Protein AF-A0A524HMB0-F1 (afdb_monomer_lite)

Radius of gyration: 18.95 Å; chains: 1; bounding box: 52×34×53 Å

Secondary structure (DSSP, 8-state):
-PPPP-----------PPSPHHHHHHHHHHHHHS---HHHHHHHHHHHHHHHHHHHHHHTT---GGG--HHHHHHHHHHHTT-

pLDDT: mean 83.88, std 20.28, range [34.59, 98.06]

Structure (mmCIF, N/CA/C/O backbone):
data_AF-A0A524HMB0-F1
#
_entry.id   AF-A0A524HMB0-F1
#
loop_
_atom_site.group_PDB
_atom_site.id
_atom_site.type_symbol
_atom_site.label_atom_id
_atom_site.label_alt_id
_atom_site.label_comp_id
_atom_site.label_asym_id
_atom_site.label_entity_id
_atom_site.label_seq_id
_atom_site.pdbx_PDB_ins_code
_atom_site.Cartn_x
_atom_site.Cartn_y
_atom_site.Cartn_z
_atom_site.occupancy
_atom_site.B_iso_or_equiv
_atom_site.auth_seq_id
_atom_site.auth_comp_id
_atom_site.auth_asym_id
_atom_site.auth_atom_id
_atom_site.pdbx_PDB_model_num
ATOM 1 N N . MET A 1 1 ? -41.426 -18.874 -38.344 1.00 40.50 1 MET A N 1
ATOM 2 C CA . MET A 1 1 ? -40.032 -18.375 -38.348 1.00 40.50 1 MET A CA 1
ATOM 3 C C . MET A 1 1 ? -39.996 -17.013 -37.648 1.00 40.50 1 MET A C 1
ATOM 5 O O . MET A 1 1 ? -39.993 -15.983 -38.311 1.00 40.50 1 MET A O 1
ATOM 9 N N . ALA A 1 2 ? -40.089 -17.000 -36.313 1.00 43.28 2 ALA A N 1
ATOM 10 C CA . ALA A 1 2 ? -40.132 -15.775 -35.512 1.00 43.28 2 ALA A CA 1
ATOM 11 C C . ALA A 1 2 ? -38.706 -15.255 -35.292 1.00 43.28 2 ALA A C 1
ATOM 13 O O . ALA A 1 2 ? -37.842 -15.984 -34.811 1.00 43.28 2 ALA A O 1
ATOM 14 N N . ARG A 1 3 ? -38.456 -14.015 -35.713 1.00 43.22 3 ARG A N 1
ATOM 15 C CA . ARG A 1 3 ? -37.151 -13.358 -35.629 1.00 43.22 3 ARG A CA 1
ATOM 16 C C . ARG A 1 3 ? -36.964 -12.793 -34.223 1.00 43.22 3 ARG A C 1
ATOM 18 O O . ARG A 1 3 ? -37.845 -12.110 -33.710 1.00 43.22 3 ARG A O 1
ATOM 25 N N . HIS A 1 4 ? -35.823 -13.123 -33.627 1.00 34.59 4 HIS A N 1
ATOM 26 C CA . HIS A 1 4 ? -35.398 -12.710 -32.297 1.00 34.59 4 HIS A CA 1
ATOM 27 C C . HIS A 1 4 ? -35.483 -11.194 -32.090 1.00 34.59 4 HIS A C 1
ATOM 29 O O . HIS A 1 4 ? -34.899 -10.414 -32.841 1.00 34.59 4 HIS A O 1
ATOM 35 N N . ALA A 1 5 ? -36.161 -10.805 -31.012 1.00 43.31 5 ALA A N 1
ATOM 36 C CA . ALA A 1 5 ? -36.019 -9.498 -30.402 1.00 43.31 5 ALA A CA 1
ATOM 37 C C . ALA A 1 5 ? -34.598 -9.369 -29.830 1.00 43.31 5 ALA A C 1
ATOM 39 O O . ALA A 1 5 ? -34.202 -10.124 -28.942 1.00 43.31 5 ALA A O 1
ATOM 40 N N . VAL A 1 6 ? -33.827 -8.413 -30.348 1.00 41.78 6 VAL A N 1
ATOM 41 C CA . VAL A 1 6 ? -32.561 -7.985 -29.747 1.00 41.78 6 VAL A CA 1
ATOM 42 C C . VAL A 1 6 ? -32.905 -7.157 -28.512 1.00 41.78 6 VAL A C 1
ATOM 44 O O . VAL A 1 6 ? -33.350 -6.014 -28.613 1.00 41.78 6 VAL A O 1
ATOM 47 N N . SER A 1 7 ? -32.732 -7.762 -27.338 1.00 40.25 7 SER A N 1
ATOM 48 C CA . SER A 1 7 ? -32.801 -7.066 -26.056 1.00 40.25 7 SER A CA 1
ATOM 49 C C . SER A 1 7 ? -31.584 -6.151 -25.920 1.00 40.25 7 SER A C 1
ATOM 51 O O . SER A 1 7 ? -30.444 -6.608 -25.837 1.00 40.25 7 SER A O 1
ATOM 53 N N . ARG A 1 8 ? -31.826 -4.839 -25.929 1.00 40.94 8 ARG A N 1
ATOM 54 C CA . ARG A 1 8 ? -30.824 -3.802 -25.672 1.00 40.94 8 ARG A CA 1
ATOM 55 C C . ARG A 1 8 ? -30.544 -3.742 -24.168 1.00 40.94 8 ARG A C 1
ATOM 57 O O . ARG A 1 8 ? -31.066 -2.878 -23.471 1.00 40.94 8 ARG A O 1
ATOM 64 N N . ALA A 1 9 ? -29.711 -4.651 -23.670 1.00 44.28 9 ALA A N 1
ATOM 65 C CA . ALA A 1 9 ? -29.053 -4.495 -22.378 1.00 44.28 9 ALA A CA 1
ATOM 66 C C . ALA A 1 9 ? -27.823 -3.600 -22.580 1.00 44.28 9 ALA A C 1
ATOM 68 O O . ALA A 1 9 ? -26.809 -4.023 -23.124 1.00 44.28 9 ALA A O 1
ATOM 69 N N . GLY A 1 10 ? -27.942 -2.326 -22.219 1.00 43.69 10 GLY A N 1
ATOM 70 C CA . GLY A 1 10 ? -26.880 -1.345 -22.421 1.00 43.69 10 GLY A CA 1
ATOM 71 C C . GLY A 1 10 ? -27.034 -0.167 -21.481 1.00 43.69 10 GLY A C 1
ATOM 72 O O . GLY A 1 10 ? -27.335 0.938 -21.926 1.00 43.69 10 GLY A O 1
ATOM 73 N N . ARG A 1 11 ? -26.885 -0.429 -20.180 1.00 44.06 11 ARG A N 1
ATOM 74 C CA . ARG A 1 11 ? -26.572 0.586 -19.168 1.00 44.06 11 ARG A CA 1
ATOM 75 C C . ARG A 1 11 ? -26.024 -0.097 -17.908 1.00 44.06 11 ARG A C 1
ATOM 77 O O . ARG A 1 11 ? -26.672 -0.129 -16.874 1.00 44.06 11 ARG A O 1
ATOM 84 N N . GLY A 1 12 ? -24.857 -0.724 -18.041 1.00 44.31 12 GLY A N 1
ATOM 85 C CA . GLY A 1 12 ? -23.999 -0.965 -16.886 1.00 44.31 12 GLY A CA 1
ATOM 86 C C . GLY A 1 12 ? -23.280 0.346 -16.610 1.00 44.31 12 GLY A C 1
ATOM 87 O O . GLY A 1 12 ? -22.503 0.802 -17.445 1.00 44.31 12 GLY A O 1
ATOM 88 N N . GLU A 1 13 ? -23.652 0.996 -15.515 1.00 43.81 13 GLU A N 1
ATOM 89 C CA . GLU A 1 13 ? -22.951 2.137 -14.936 1.00 43.81 13 GLU A CA 1
ATOM 90 C C . GLU A 1 13 ? -21.463 1.802 -14.783 1.00 43.81 13 GLU A C 1
ATOM 92 O O . GLU A 1 13 ? -21.113 0.659 -14.489 1.00 43.81 13 GLU A O 1
ATOM 97 N N . ASN A 1 14 ? -20.595 2.792 -15.003 1.00 49.78 14 ASN A N 1
ATOM 98 C CA . ASN A 1 14 ? -19.171 2.712 -14.687 1.00 49.78 14 ASN A CA 1
ATOM 99 C C . ASN A 1 14 ? -19.015 2.435 -13.183 1.00 49.78 14 ASN A C 1
ATOM 101 O O . ASN A 1 14 ? -18.906 3.360 -12.383 1.00 49.78 14 ASN A O 1
ATOM 105 N N . ALA A 1 15 ? -19.057 1.164 -12.790 1.00 47.91 15 ALA A N 1
ATOM 106 C CA . ALA A 1 15 ? -18.568 0.734 -11.501 1.00 47.91 15 ALA A CA 1
ATOM 107 C C . ALA A 1 15 ? -17.059 0.954 -11.551 1.00 47.91 15 ALA A C 1
ATOM 109 O O . ALA A 1 15 ? -16.364 0.278 -12.314 1.00 47.91 15 ALA A O 1
ATOM 110 N N . GLU A 1 16 ? -16.578 1.936 -10.787 1.00 55.00 16 GLU A N 1
ATOM 111 C CA . GLU A 1 16 ? -15.162 2.027 -10.444 1.00 55.00 16 GLU A CA 1
ATOM 112 C C . GLU A 1 16 ? -14.688 0.608 -10.114 1.00 55.00 16 GLU A C 1
ATOM 114 O O . GLU A 1 16 ? -15.347 -0.072 -9.310 1.00 55.00 16 GLU A O 1
ATOM 119 N N . PRO A 1 17 ? -13.642 0.100 -10.789 1.00 65.75 17 PRO A N 1
ATOM 120 C CA . PRO A 1 17 ? -13.177 -1.243 -10.518 1.00 65.75 17 PRO A CA 1
ATOM 121 C C . PRO A 1 17 ? -12.872 -1.318 -9.024 1.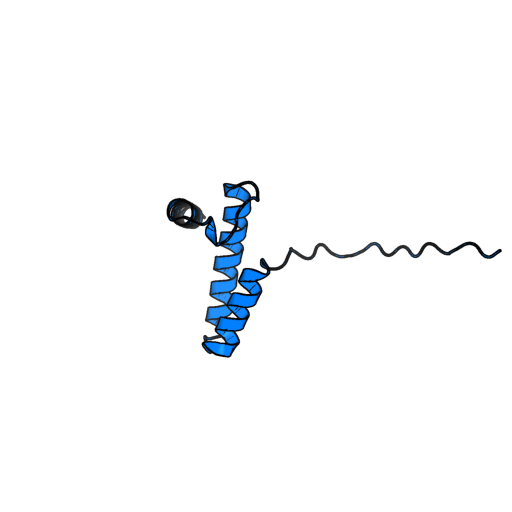00 65.75 17 PRO A C 1
ATOM 123 O O . PRO A 1 17 ? -12.124 -0.501 -8.488 1.00 65.75 17 PRO A O 1
ATOM 126 N N . GLY A 1 18 ? -13.519 -2.267 -8.343 1.00 73.62 18 GLY A N 1
ATOM 127 C CA . GLY A 1 18 ? -13.276 -2.513 -6.928 1.00 73.62 18 GLY A CA 1
ATOM 128 C C . GLY A 1 18 ? -11.792 -2.799 -6.662 1.00 7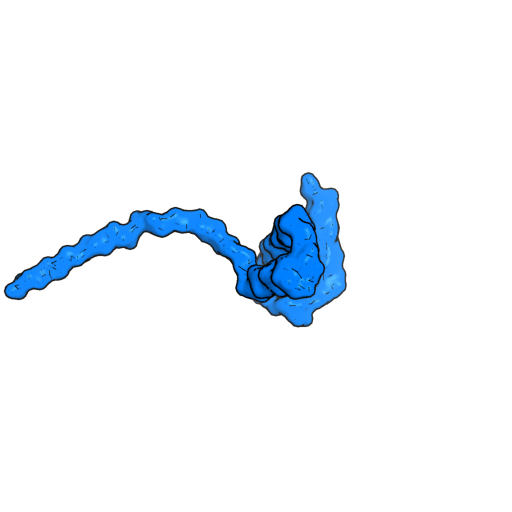3.62 18 GLY A C 1
ATOM 129 O O . GLY A 1 18 ? -11.008 -2.971 -7.602 1.00 73.62 18 GLY A O 1
ATOM 130 N N . PRO A 1 19 ? -11.382 -2.885 -5.386 1.00 87.19 19 PRO A N 1
ATOM 131 C CA . PRO A 1 19 ? -9.998 -3.199 -5.055 1.00 87.19 19 PRO A CA 1
ATOM 132 C C . PRO A 1 19 ? -9.551 -4.477 -5.764 1.00 87.19 19 PRO A C 1
ATOM 134 O O . PRO A 1 19 ? -10.354 -5.376 -6.037 1.00 87.19 19 PRO A O 1
ATOM 137 N N . ARG A 1 20 ? -8.242 -4.586 -5.998 1.00 91.00 20 ARG A N 1
ATOM 138 C CA . ARG A 1 20 ? -7.653 -5.834 -6.485 1.00 91.00 20 ARG A CA 1
ATOM 139 C C . ARG A 1 20 ? -8.102 -7.015 -5.603 1.00 91.00 20 ARG A C 1
ATOM 141 O O . ARG A 1 20 ? -8.207 -6.827 -4.385 1.00 91.00 20 ARG A O 1
ATOM 148 N N . PRO A 1 21 ? -8.342 -8.213 -6.167 1.00 92.88 21 PRO A N 1
ATOM 149 C CA . PRO A 1 2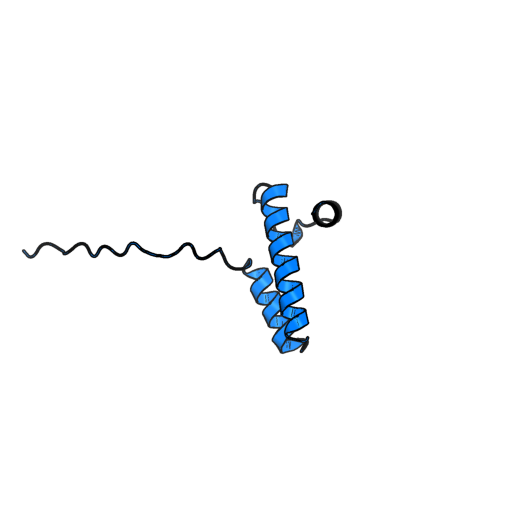1 ? -8.838 -9.358 -5.401 1.00 92.88 21 PRO A CA 1
ATOM 150 C C . PRO A 1 21 ? -8.009 -9.656 -4.146 1.00 92.88 21 PRO A C 1
ATOM 152 O O . PRO A 1 21 ? -8.572 -9.846 -3.071 1.00 92.88 21 PRO A O 1
ATOM 155 N N . GLU A 1 22 ? -6.679 -9.570 -4.242 1.00 93.62 22 GLU A N 1
ATOM 156 C CA . GLU A 1 22 ? -5.773 -9.843 -3.121 1.00 93.62 22 GLU A CA 1
ATOM 157 C C . GLU A 1 22 ? -5.929 -8.814 -1.983 1.00 93.62 22 GLU A C 1
ATOM 159 O O . GLU A 1 22 ? -5.791 -9.142 -0.804 1.00 93.62 22 GLU A O 1
ATOM 164 N N . VAL A 1 23 ? -6.266 -7.562 -2.317 1.00 94.25 23 VAL A N 1
ATOM 165 C CA . VAL A 1 23 ? -6.564 -6.506 -1.334 1.00 94.25 23 VAL A CA 1
ATOM 166 C C . VAL A 1 23 ? -7.901 -6.780 -0.648 1.00 94.25 23 VAL A C 1
ATOM 168 O O . VAL A 1 23 ? -8.008 -6.628 0.569 1.00 94.25 23 VAL A O 1
ATOM 171 N N . ALA A 1 24 ? -8.921 -7.199 -1.402 1.00 94.50 24 ALA A N 1
ATOM 172 C CA . ALA A 1 24 ? -10.224 -7.541 -0.839 1.00 94.50 24 ALA A CA 1
ATOM 173 C C . ALA A 1 24 ? -10.126 -8.716 0.150 1.00 94.50 24 ALA A C 1
ATOM 175 O O . ALA A 1 24 ? -10.671 -8.634 1.252 1.00 94.50 24 ALA A O 1
ATOM 176 N N . GLU A 1 25 ? -9.384 -9.764 -0.215 1.00 94.81 25 GLU A N 1
ATOM 177 C CA . GLU A 1 25 ? -9.129 -10.929 0.638 1.00 94.81 25 GLU A CA 1
ATOM 178 C C . GLU A 1 25 ? -8.361 -10.549 1.910 1.00 94.81 25 GLU A C 1
ATOM 180 O O . GLU A 1 25 ? -8.761 -10.928 3.013 1.00 94.81 25 GLU A O 1
ATOM 185 N N . PHE A 1 26 ? -7.310 -9.731 1.791 1.00 93.88 26 PHE A N 1
ATOM 186 C CA . PHE A 1 26 ? -6.545 -9.266 2.948 1.00 93.88 26 PHE A CA 1
ATOM 187 C C . PHE A 1 26 ? -7.390 -8.433 3.923 1.00 93.88 26 PHE A C 1
ATOM 189 O O . PHE A 1 26 ? -7.317 -8.627 5.138 1.00 93.88 26 PHE A O 1
ATOM 196 N N . LEU A 1 27 ? -8.226 -7.523 3.413 1.00 94.94 27 LEU A N 1
ATOM 197 C CA . LEU A 1 27 ? -9.107 -6.706 4.253 1.00 94.94 27 LEU A CA 1
ATOM 198 C C . LEU A 1 27 ? -10.160 -7.557 4.972 1.00 94.94 27 LEU A C 1
ATOM 200 O O . LEU A 1 27 ? -10.437 -7.308 6.145 1.00 94.94 27 LEU A O 1
ATOM 204 N N . LEU A 1 28 ? -10.707 -8.574 4.298 1.00 94.44 28 LEU A N 1
ATOM 205 C CA . LEU A 1 28 ? -11.631 -9.526 4.914 1.00 94.44 28 LEU A CA 1
ATOM 206 C C . LEU A 1 28 ? -10.947 -10.314 6.039 1.00 94.44 28 LEU A C 1
ATOM 208 O O . LEU A 1 28 ? -11.506 -10.436 7.129 1.00 94.44 28 LEU A O 1
ATOM 212 N N . HIS A 1 29 ? -9.725 -10.797 5.803 1.00 93.19 29 HIS A N 1
ATOM 213 C CA . HIS A 1 29 ? -8.923 -11.483 6.816 1.00 93.19 29 HIS A CA 1
ATOM 214 C C . HIS A 1 29 ? -8.677 -10.589 8.043 1.00 93.19 29 HIS A C 1
ATOM 216 O O . HIS A 1 29 ? -8.888 -11.013 9.181 1.00 93.19 29 HIS A O 1
ATOM 222 N N . LEU A 1 30 ? -8.304 -9.321 7.837 1.00 92.31 30 LEU A N 1
ATOM 223 C CA . LEU A 1 30 ? -8.131 -8.372 8.938 1.00 92.31 30 LEU A CA 1
ATOM 224 C C . LEU A 1 30 ? -9.418 -8.172 9.749 1.00 92.31 30 LEU A C 1
ATOM 226 O O . LEU A 1 30 ? -9.378 -8.183 10.980 1.00 92.31 30 LEU A O 1
ATOM 230 N N . GLU A 1 31 ? -10.555 -8.005 9.075 1.00 92.88 31 GLU A N 1
ATOM 231 C CA . GLU A 1 31 ? -11.844 -7.799 9.735 1.00 92.88 31 GLU A CA 1
ATOM 232 C C . GLU A 1 31 ? -12.260 -9.020 10.568 1.00 92.88 31 GLU A C 1
ATOM 234 O O . GLU A 1 31 ? -12.685 -8.874 11.715 1.00 92.88 31 GLU A O 1
ATOM 239 N N . LYS A 1 32 ? -12.142 -10.228 10.004 1.00 90.44 32 LYS A N 1
ATOM 240 C CA . LYS A 1 32 ? -12.687 -11.448 10.617 1.00 90.44 32 LYS A CA 1
ATOM 241 C C . LYS A 1 32 ? -11.741 -12.112 11.605 1.00 90.44 32 LYS A C 1
ATOM 243 O O . LYS A 1 32 ? -12.186 -12.540 12.665 1.00 90.44 32 LYS A O 1
ATOM 248 N N . GLU A 1 33 ? -10.457 -12.189 11.282 1.00 88.38 33 GLU A N 1
ATOM 249 C CA . GLU A 1 33 ? -9.495 -12.972 12.065 1.00 88.38 33 GLU A CA 1
ATOM 250 C C . GLU A 1 33 ? -8.688 -12.109 13.031 1.00 88.38 33 GLU A C 1
ATOM 252 O O . GLU A 1 33 ? -8.283 -12.573 14.096 1.00 88.38 33 GLU A O 1
ATOM 257 N N . ARG A 1 34 ? -8.468 -10.834 12.693 1.00 85.56 34 ARG A N 1
ATOM 258 C CA . ARG A 1 34 ? -7.706 -9.901 13.538 1.00 85.56 34 ARG A CA 1
ATOM 259 C C . ARG A 1 34 ? -8.587 -8.949 14.339 1.00 85.56 34 ARG A C 1
ATOM 261 O O . ARG A 1 34 ? -8.049 -8.213 15.162 1.00 85.56 34 ARG A O 1
ATOM 268 N N . GLN A 1 35 ? -9.903 -8.970 14.101 1.00 85.56 35 GLN A N 1
ATOM 269 C CA . GLN A 1 35 ? -10.915 -8.137 14.764 1.00 85.56 35 GLN A CA 1
ATOM 270 C C . GLN A 1 35 ? -10.522 -6.650 14.841 1.00 85.56 35 GLN A C 1
ATOM 272 O O . GLN A 1 35 ? -10.834 -5.959 15.814 1.00 85.56 35 GLN A O 1
ATOM 277 N N . VAL A 1 36 ? -9.810 -6.140 13.828 1.00 89.19 36 VAL A N 1
ATOM 278 C CA . VAL A 1 36 ? -9.467 -4.713 13.783 1.00 89.19 36 VAL A CA 1
ATOM 279 C C . VAL A 1 36 ? -10.733 -3.884 13.573 1.00 89.19 36 VAL A C 1
ATOM 281 O O . VAL A 1 36 ? -11.705 -4.337 12.969 1.00 89.19 36 VAL A O 1
ATOM 284 N N . SER A 1 37 ? -10.735 -2.647 14.073 1.00 93.50 37 SER A N 1
ATOM 285 C CA . SER A 1 37 ? -11.920 -1.790 13.987 1.00 93.50 37 SER A CA 1
ATOM 286 C C . SER A 1 37 ? -12.335 -1.520 12.533 1.00 93.50 37 SER A C 1
ATOM 288 O O . SER A 1 37 ? -11.485 -1.418 11.644 1.00 93.50 37 SER A O 1
ATOM 290 N N . ALA A 1 38 ? -13.630 -1.297 12.291 1.00 92.94 38 ALA A N 1
ATOM 291 C CA . ALA A 1 38 ? -14.141 -0.930 10.965 1.00 92.94 38 ALA A CA 1
ATOM 292 C C . ALA A 1 38 ? -13.457 0.329 10.391 1.00 92.94 38 ALA A C 1
ATOM 294 O O . ALA A 1 38 ? -13.207 0.418 9.188 1.00 92.94 38 ALA A O 1
ATOM 295 N N . ASN A 1 39 ? -13.091 1.283 11.255 1.00 94.81 39 ASN A N 1
ATOM 296 C CA . ASN A 1 39 ? -12.341 2.475 10.857 1.00 94.81 39 ASN A CA 1
ATOM 297 C C . ASN A 1 39 ? -10.927 2.127 10.372 1.00 94.81 39 ASN A C 1
ATOM 299 O O . ASN A 1 39 ? -10.459 2.708 9.395 1.00 94.81 39 ASN A O 1
ATOM 303 N N . THR A 1 40 ? -10.269 1.153 11.006 1.00 95.00 40 THR A N 1
ATOM 304 C CA . THR A 1 40 ? -8.959 0.644 10.576 1.00 95.00 40 THR A CA 1
ATOM 305 C C . THR A 1 40 ? -9.057 -0.049 9.219 1.00 95.00 40 THR A C 1
ATOM 307 O O . THR A 1 40 ? -8.266 0.256 8.332 1.00 95.00 40 THR A O 1
ATOM 310 N N . VAL A 1 41 ? -10.059 -0.914 9.017 1.00 95.38 41 VAL A N 1
ATOM 311 C CA . VAL A 1 41 ? -10.295 -1.577 7.719 1.00 95.38 41 VAL A CA 1
ATOM 312 C C . VAL A 1 41 ? -10.522 -0.542 6.616 1.00 95.38 41 VAL A C 1
ATOM 314 O O . VAL A 1 41 ? -9.949 -0.650 5.534 1.00 95.38 41 VAL A O 1
ATOM 317 N N . LYS A 1 42 ? -11.316 0.501 6.891 1.00 95.06 42 LYS A N 1
ATOM 318 C CA . LYS A 1 42 ? -11.569 1.590 5.939 1.00 95.06 42 LYS A CA 1
ATOM 319 C C . LYS A 1 42 ? -10.302 2.383 5.601 1.00 95.06 42 LYS A C 1
ATOM 321 O O . LYS A 1 42 ? -10.106 2.722 4.437 1.00 95.06 42 LYS A O 1
ATOM 326 N N . ALA A 1 43 ? -9.461 2.682 6.591 1.00 95.88 43 ALA A N 1
ATOM 327 C CA . ALA A 1 43 ? -8.188 3.364 6.363 1.00 95.88 43 ALA A CA 1
ATOM 328 C C . ALA A 1 43 ? -7.261 2.514 5.482 1.00 95.88 43 ALA A C 1
ATOM 330 O O . ALA A 1 43 ? -6.813 2.978 4.439 1.00 95.88 43 ALA A O 1
ATOM 331 N N . TYR A 1 44 ? -7.081 1.237 5.828 1.00 95.75 44 TYR A N 1
ATOM 332 C CA . TYR A 1 44 ? -6.222 0.331 5.064 1.00 95.75 44 TYR A CA 1
ATOM 333 C C . TYR A 1 44 ? -6.728 0.098 3.645 1.00 95.75 44 TYR A C 1
ATOM 335 O O . TYR A 1 44 ? -5.927 0.026 2.720 1.00 95.75 44 TYR A O 1
ATOM 343 N N . ARG A 1 45 ? -8.050 0.029 3.451 1.00 95.56 45 ARG A N 1
ATOM 344 C CA . ARG A 1 45 ? -8.654 -0.012 2.117 1.00 95.56 45 ARG A CA 1
ATOM 345 C C . ARG A 1 45 ? -8.190 1.163 1.266 1.00 95.56 45 ARG A C 1
ATOM 347 O O . ARG A 1 45 ? -7.658 0.944 0.185 1.00 95.56 45 ARG A O 1
ATOM 354 N N . ARG A 1 46 ? -8.357 2.386 1.776 1.00 95.00 46 ARG A N 1
ATOM 355 C CA . ARG A 1 46 ? -7.966 3.611 1.069 1.00 95.00 46 ARG A CA 1
ATOM 356 C C . ARG A 1 46 ? -6.476 3.606 0.723 1.00 95.00 46 ARG A C 1
ATOM 358 O O . ARG A 1 46 ? -6.113 3.978 -0.390 1.00 95.00 46 ARG A O 1
ATOM 365 N N . ASP A 1 47 ? -5.632 3.188 1.661 1.00 95.69 47 ASP A N 1
ATOM 366 C CA . ASP A 1 47 ? -4.183 3.161 1.458 1.00 95.69 47 ASP A CA 1
ATOM 367 C C . ASP A 1 47 ? -3.777 2.124 0.397 1.00 95.69 47 ASP A C 1
ATOM 369 O O . ASP A 1 47 ? -2.977 2.426 -0.488 1.00 95.69 47 ASP A O 1
ATOM 373 N N . LEU A 1 48 ? -4.357 0.919 0.437 1.00 96.31 48 LEU A N 1
ATOM 374 C CA . LEU A 1 48 ? -4.054 -0.168 -0.503 1.00 96.31 48 LEU A CA 1
ATOM 375 C C . LEU A 1 48 ? -4.626 0.076 -1.905 1.00 96.31 48 LEU A C 1
ATOM 377 O O . LEU A 1 48 ? -3.984 -0.286 -2.894 1.00 96.31 48 LEU A O 1
ATOM 381 N N . GLU A 1 49 ? -5.800 0.700 -2.009 1.00 95.62 49 GLU A N 1
ATOM 382 C CA . GLU A 1 49 ? -6.372 1.154 -3.283 1.00 95.62 49 GLU A CA 1
ATOM 383 C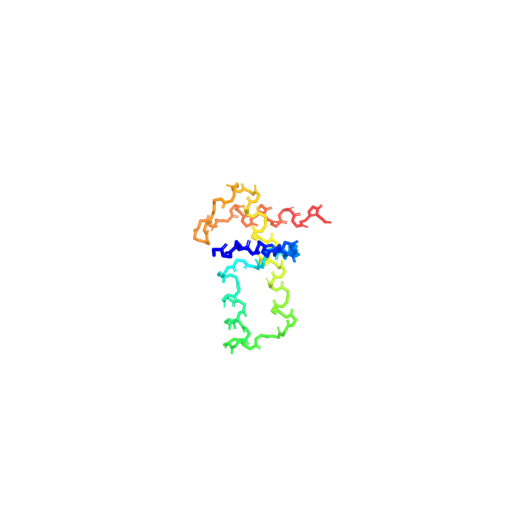 C . GLU A 1 49 ? -5.476 2.241 -3.898 1.00 95.62 49 GLU A C 1
ATOM 385 O O . GLU A 1 49 ? -5.000 2.079 -5.023 1.00 95.62 49 GLU A O 1
ATOM 390 N N . GLY A 1 50 ? -5.110 3.268 -3.121 1.00 95.69 50 GLY A N 1
ATOM 391 C CA . GLY A 1 50 ? -4.197 4.321 -3.575 1.00 95.69 50 GLY A CA 1
ATOM 392 C C . GLY A 1 50 ? -2.812 3.799 -3.977 1.00 95.69 50 GLY A C 1
ATOM 393 O O . GLY A 1 50 ? -2.246 4.247 -4.978 1.00 95.69 50 GLY A O 1
ATOM 394 N N . PHE A 1 51 ? -2.274 2.820 -3.243 1.00 97.31 51 PHE A N 1
ATOM 395 C CA . PHE A 1 51 ? -1.022 2.154 -3.603 1.00 97.31 51 PHE A CA 1
ATOM 396 C C . PHE A 1 51 ? -1.156 1.343 -4.898 1.00 97.31 51 PHE A C 1
ATOM 398 O O . PHE A 1 51 ? -0.284 1.415 -5.762 1.00 97.31 51 PHE A O 1
ATOM 405 N N . SER A 1 52 ? -2.257 0.608 -5.072 1.00 96.31 52 SER A N 1
ATOM 406 C CA . SER A 1 52 ? -2.506 -0.187 -6.281 1.00 96.31 52 SER A CA 1
ATOM 407 C C . SER A 1 52 ? -2.621 0.693 -7.524 1.00 96.31 52 SER A C 1
ATOM 409 O O . SER A 1 52 ? -2.041 0.382 -8.565 1.00 96.31 52 SER A O 1
ATOM 411 N N . GLU A 1 53 ? -3.318 1.823 -7.411 1.00 95.56 53 GLU A N 1
ATOM 412 C CA . GLU A 1 53 ? -3.399 2.828 -8.469 1.00 95.56 53 GLU A CA 1
ATOM 413 C C . GLU A 1 53 ? -2.028 3.427 -8.801 1.00 95.56 53 GLU A C 1
ATOM 415 O O . GLU A 1 53 ? -1.694 3.594 -9.976 1.00 95.56 53 GLU A O 1
ATOM 420 N N . PHE A 1 54 ? -1.229 3.752 -7.778 1.00 96.56 54 PHE A N 1
ATOM 421 C CA . PHE A 1 54 ? 0.145 4.212 -7.964 1.00 96.56 54 PHE A CA 1
ATOM 422 C C . PHE A 1 54 ? 0.972 3.177 -8.728 1.00 96.56 54 PHE A C 1
ATOM 424 O O . PHE A 1 54 ? 1.587 3.526 -9.732 1.00 96.56 54 PHE A O 1
ATOM 431 N N . MET A 1 55 ? 0.939 1.911 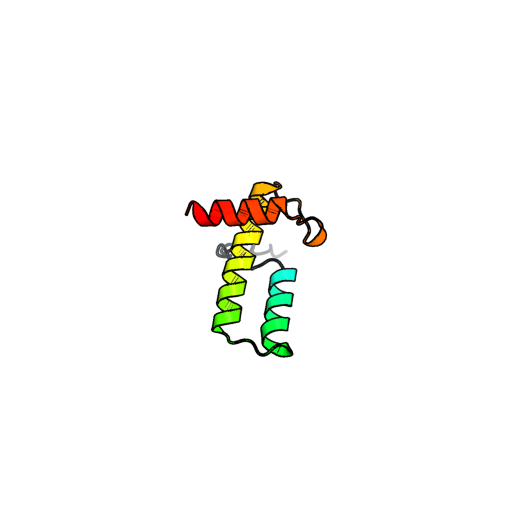-8.312 1.00 97.25 55 MET A N 1
ATOM 432 C CA . MET A 1 55 ? 1.691 0.837 -8.959 1.00 97.25 55 MET A CA 1
ATOM 433 C C . MET A 1 55 ? 1.265 0.632 -10.413 1.00 97.25 55 MET A C 1
ATOM 435 O O . MET A 1 55 ? 2.125 0.537 -11.284 1.00 97.25 55 MET A O 1
ATOM 439 N N . ASN A 1 56 ? -0.040 0.670 -10.704 1.00 95.38 56 ASN A N 1
ATOM 440 C CA . ASN A 1 56 ? -0.542 0.590 -12.077 1.00 95.38 56 ASN A CA 1
ATOM 441 C C . ASN A 1 56 ? 0.048 1.699 -12.966 1.00 95.38 56 ASN A C 1
ATOM 443 O O . ASN A 1 56 ? 0.471 1.427 -14.086 1.00 95.38 56 ASN A O 1
ATOM 447 N N . ARG A 1 57 ? 0.130 2.941 -12.470 1.00 95.56 57 ARG A N 1
ATOM 448 C CA . ARG A 1 57 ? 0.758 4.046 -13.217 1.00 95.56 57 ARG A CA 1
ATOM 449 C C . ARG A 1 57 ? 2.280 3.922 -13.285 1.00 95.56 57 ARG A C 1
ATOM 451 O O . ARG A 1 57 ? 2.868 4.257 -14.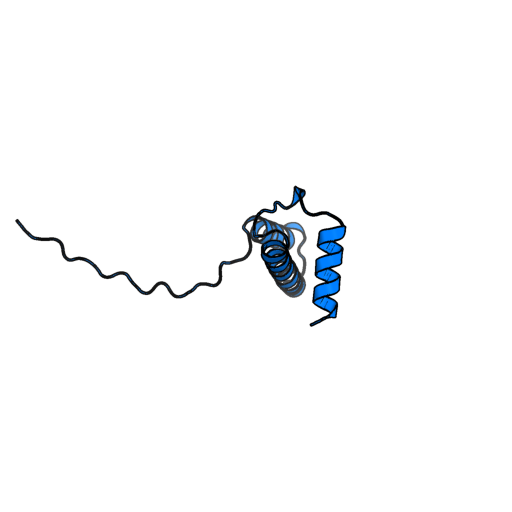306 1.00 95.56 57 ARG A O 1
ATOM 458 N N . HIS A 1 58 ? 2.914 3.479 -12.202 1.00 94.94 58 HIS A N 1
ATOM 459 C CA . HIS A 1 58 ? 4.367 3.457 -12.055 1.00 94.94 58 HIS A CA 1
ATOM 460 C C . HIS A 1 58 ? 5.034 2.341 -12.867 1.00 94.94 58 HIS A C 1
ATOM 462 O O . HIS A 1 58 ? 6.134 2.542 -13.373 1.00 94.94 58 HIS A O 1
ATOM 468 N N . THR A 1 59 ? 4.373 1.188 -13.017 1.00 94.25 59 THR A N 1
ATOM 469 C CA . THR A 1 59 ? 4.909 0.029 -13.752 1.00 94.25 59 THR A CA 1
ATOM 470 C C . THR A 1 59 ? 4.234 -0.208 -15.103 1.00 94.25 59 THR A C 1
ATOM 472 O O . THR A 1 59 ? 4.585 -1.152 -15.801 1.00 94.25 59 THR A O 1
ATOM 475 N N . GLY A 1 60 ? 3.255 0.622 -15.482 1.00 93.38 60 GLY A N 1
ATOM 476 C CA . GLY A 1 60 ? 2.461 0.414 -16.697 1.00 93.38 60 GLY A CA 1
ATOM 477 C C . GLY A 1 60 ? 1.424 -0.709 -16.578 1.00 93.38 60 GLY A C 1
ATOM 478 O O . GLY A 1 60 ? 0.983 -1.242 -17.590 1.00 93.38 60 GLY A O 1
ATOM 479 N N . GLY A 1 61 ? 1.026 -1.073 -15.355 1.00 90.12 61 GLY A N 1
ATOM 480 C CA . GLY A 1 61 ? 0.001 -2.087 -15.078 1.00 90.12 61 GLY A CA 1
ATOM 481 C C . GLY A 1 61 ? 0.550 -3.498 -14.872 1.00 90.12 61 GLY A C 1
ATOM 482 O O . GLY A 1 61 ? -0.178 -4.376 -14.414 1.00 90.12 61 GLY A O 1
ATOM 483 N N . GLU A 1 62 ? 1.837 -3.715 -15.128 1.00 88.75 62 GLU A N 1
ATOM 484 C CA . GLU A 1 62 ? 2.493 -5.006 -14.948 1.00 88.75 62 GLU A CA 1
ATOM 485 C C . GLU A 1 62 ? 3.175 -5.040 -13.579 1.00 88.75 62 GLU A C 1
ATOM 487 O O . GLU A 1 62 ? 4.296 -4.566 -13.401 1.00 88.75 62 GLU A O 1
ATOM 492 N N . TRP A 1 63 ? 2.470 -5.532 -12.560 1.00 94.94 63 TRP A N 1
ATOM 493 C CA . TRP A 1 63 ? 3.067 -5.811 -11.253 1.00 94.94 63 TRP A CA 1
ATOM 494 C C . TRP A 1 63 ? 2.295 -6.896 -10.503 1.00 94.94 63 TRP A C 1
ATOM 496 O O . TRP A 1 63 ? 1.084 -7.081 -10.667 1.00 94.94 63 TRP A O 1
ATOM 506 N N . THR A 1 64 ? 3.014 -7.594 -9.633 1.00 94.75 64 THR A N 1
ATOM 507 C CA . THR A 1 64 ? 2.460 -8.552 -8.673 1.00 94.75 64 THR A CA 1
ATOM 508 C C . THR A 1 64 ? 2.818 -8.098 -7.259 1.00 94.75 64 THR A C 1
ATOM 510 O O . THR A 1 64 ? 3.803 -7.378 -7.091 1.00 94.75 64 THR A O 1
ATOM 513 N N . PRO A 1 65 ? 2.099 -8.535 -6.211 1.00 92.81 65 PRO A N 1
ATOM 514 C CA . PRO A 1 65 ? 2.497 -8.231 -4.836 1.00 92.81 65 PRO A CA 1
ATOM 515 C C . PRO A 1 65 ? 3.959 -8.599 -4.531 1.00 92.81 65 PRO A C 1
ATOM 517 O O . PRO A 1 65 ? 4.648 -7.861 -3.835 1.00 92.81 65 PRO A O 1
ATOM 520 N N . ALA A 1 66 ? 4.461 -9.693 -5.114 1.00 95.56 66 ALA A N 1
ATOM 521 C CA . ALA A 1 66 ? 5.842 -10.143 -4.945 1.00 95.56 66 ALA A CA 1
ATOM 522 C C . ALA A 1 66 ? 6.881 -9.276 -5.681 1.00 95.56 66 ALA A C 1
ATOM 524 O O . ALA A 1 66 ? 8.051 -9.293 -5.309 1.00 95.56 66 ALA A O 1
ATOM 525 N N . SER A 1 67 ? 6.482 -8.521 -6.712 1.00 95.81 67 SER A N 1
ATOM 526 C CA . SER A 1 67 ? 7.383 -7.606 -7.425 1.00 95.81 67 SER A CA 1
ATOM 527 C C . SER A 1 67 ? 7.496 -6.235 -6.755 1.00 95.81 67 SER A C 1
ATOM 529 O O . SER A 1 67 ? 8.252 -5.391 -7.229 1.00 95.81 67 SER A O 1
ATOM 531 N N . VAL A 1 68 ? 6.732 -5.978 -5.688 1.00 96.81 68 VAL A N 1
ATOM 532 C CA . VAL A 1 68 ? 6.814 -4.726 -4.931 1.00 96.81 68 VAL A CA 1
ATOM 533 C C . VAL A 1 68 ? 8.115 -4.703 -4.138 1.00 96.81 68 VAL A C 1
ATOM 535 O O . VAL A 1 68 ? 8.325 -5.509 -3.233 1.00 96.81 68 VAL A O 1
ATOM 538 N N . ASP A 1 69 ? 8.973 -3.736 -4.448 1.00 96.88 69 ASP A N 1
ATOM 539 C CA . ASP A 1 69 ? 10.220 -3.513 -3.733 1.00 96.88 69 ASP A CA 1
ATOM 540 C C . ASP A 1 69 ? 10.186 -2.225 -2.892 1.00 96.88 69 ASP A C 1
ATOM 542 O O . ASP A 1 69 ? 9.222 -1.454 -2.849 1.00 96.88 69 ASP A O 1
ATOM 546 N N . ARG A 1 70 ? 11.289 -1.967 -2.191 1.00 97.75 70 ARG A N 1
ATOM 547 C CA . ARG A 1 70 ? 11.436 -0.776 -1.349 1.00 97.75 70 ARG A CA 1
ATOM 548 C C . ARG A 1 70 ? 11.449 0.534 -2.147 1.00 97.75 70 ARG A C 1
ATOM 550 O O . ARG A 1 70 ? 11.122 1.572 -1.570 1.00 97.75 70 ARG A O 1
ATOM 557 N N . LEU A 1 71 ? 11.866 0.529 -3.414 1.00 97.56 71 LEU A N 1
ATOM 558 C CA . LEU A 1 71 ? 11.860 1.734 -4.246 1.00 97.56 71 LEU A CA 1
ATOM 559 C C . LEU A 1 71 ? 10.432 2.097 -4.645 1.00 97.56 71 LEU A C 1
ATOM 561 O O . LEU A 1 71 ? 10.062 3.261 -4.504 1.00 97.56 71 LEU A O 1
ATOM 565 N N . ALA A 1 72 ? 9.615 1.110 -5.012 1.00 97.19 72 ALA A N 1
ATOM 566 C CA . ALA A 1 72 ? 8.193 1.291 -5.275 1.00 97.19 72 ALA A CA 1
ATOM 567 C C . ALA A 1 72 ? 7.464 1.889 -4.058 1.00 97.19 72 ALA A C 1
ATOM 569 O O . ALA A 1 72 ? 6.777 2.905 -4.178 1.00 97.19 72 ALA A O 1
ATOM 570 N N . VAL A 1 73 ? 7.693 1.339 -2.858 1.00 97.56 73 VAL A N 1
ATOM 571 C CA . VAL A 1 73 ? 7.100 1.866 -1.613 1.00 97.56 73 VAL A CA 1
ATOM 572 C C . VAL A 1 73 ? 7.540 3.308 -1.340 1.00 97.56 73 VAL A C 1
ATOM 574 O O . VAL A 1 73 ? 6.716 4.158 -1.005 1.00 97.56 73 VAL A O 1
ATOM 577 N N . ARG A 1 74 ? 8.830 3.629 -1.513 1.00 98.06 74 ARG A N 1
ATOM 578 C CA . ARG A 1 74 ? 9.319 5.012 -1.352 1.00 98.06 74 ARG A CA 1
ATOM 579 C C . ARG A 1 74 ? 8.721 5.963 -2.385 1.00 98.06 74 ARG A C 1
ATOM 581 O O . ARG A 1 74 ? 8.398 7.094 -2.032 1.00 98.06 74 ARG A O 1
ATOM 588 N N . GLY A 1 75 ? 8.572 5.518 -3.631 1.00 97.81 75 GLY A N 1
ATOM 589 C CA . GLY A 1 75 ? 7.945 6.293 -4.699 1.00 97.81 75 GLY A CA 1
ATOM 590 C C . GLY A 1 75 ? 6.510 6.680 -4.349 1.00 97.81 75 GLY A C 1
ATOM 591 O O . GLY A 1 75 ? 6.147 7.851 -4.476 1.00 97.81 75 GLY A O 1
ATOM 592 N N . PHE A 1 76 ? 5.741 5.729 -3.814 1.00 97.88 76 PHE A N 1
ATOM 593 C CA . PHE A 1 76 ? 4.383 5.977 -3.341 1.00 97.88 76 PHE A CA 1
ATOM 594 C C . PHE A 1 76 ? 4.337 7.000 -2.200 1.00 97.88 76 PHE A C 1
ATOM 596 O O . PHE A 1 76 ? 3.601 7.982 -2.286 1.00 97.88 76 PHE A O 1
ATOM 603 N N . LEU A 1 77 ? 5.163 6.828 -1.163 1.00 97.69 77 LEU A N 1
ATOM 604 C CA . LEU A 1 77 ? 5.213 7.767 -0.034 1.00 97.69 77 LEU A CA 1
ATOM 605 C C . LEU A 1 77 ? 5.609 9.182 -0.479 1.00 97.69 77 LEU A C 1
ATOM 607 O O . LEU A 1 77 ? 5.046 10.164 0.001 1.00 97.69 77 LEU A O 1
ATOM 611 N N . ALA A 1 78 ? 6.537 9.294 -1.432 1.00 97.50 78 ALA A N 1
ATOM 612 C CA . ALA A 1 78 ? 6.906 10.577 -2.014 1.00 97.50 78 ALA A CA 1
ATOM 613 C C . ALA A 1 78 ? 5.740 11.213 -2.792 1.00 97.50 78 ALA A C 1
ATOM 615 O O . ALA A 1 78 ? 5.599 12.432 -2.783 1.00 97.50 78 ALA A O 1
ATOM 616 N N . GLU A 1 79 ? 4.902 10.423 -3.473 1.00 96.69 79 GLU A N 1
ATOM 617 C CA . GLU A 1 79 ? 3.691 10.925 -4.134 1.00 96.69 79 GLU A CA 1
ATOM 618 C C . GLU A 1 79 ? 2.636 11.398 -3.138 1.00 96.69 79 GLU A C 1
ATOM 620 O O . GLU A 1 79 ? 2.064 12.467 -3.341 1.00 96.69 79 GLU A O 1
ATOM 625 N N . MET A 1 80 ? 2.427 10.663 -2.044 1.00 95.25 80 MET A N 1
ATOM 626 C CA . MET A 1 80 ? 1.514 11.081 -0.978 1.00 95.25 80 MET A CA 1
ATOM 627 C C . MET A 1 80 ? 1.918 12.424 -0.364 1.00 95.25 80 MET A C 1
ATOM 629 O O . MET A 1 80 ? 1.046 13.223 -0.058 1.00 95.25 80 MET A O 1
ATOM 633 N N . GLN A 1 81 ? 3.219 12.698 -0.222 1.00 95.12 81 GLN A N 1
ATOM 634 C CA . GLN A 1 81 ? 3.715 13.979 0.298 1.00 95.12 81 GLN A CA 1
ATOM 635 C C . GLN A 1 81 ? 3.506 15.170 -0.650 1.00 95.12 81 GLN A C 1
ATOM 637 O O . GLN A 1 81 ? 3.589 16.311 -0.208 1.00 95.12 81 GLN A O 1
ATOM 642 N N . ARG A 1 82 ? 3.289 14.931 -1.950 1.00 93.19 82 ARG A N 1
ATOM 643 C CA . ARG A 1 82 ? 3.085 15.994 -2.953 1.00 93.19 82 ARG A CA 1
ATOM 644 C C . ARG A 1 82 ? 1.619 16.402 -3.123 1.00 93.19 82 ARG A C 1
ATOM 646 O O . ARG A 1 82 ? 1.358 17.351 -3.859 1.00 93.19 82 ARG A O 1
ATOM 653 N N . ARG A 1 83 ? 0.692 15.653 -2.529 1.00 78.94 83 ARG A N 1
ATOM 654 C CA . ARG A 1 83 ? -0.758 15.873 -2.600 1.00 78.94 83 ARG A CA 1
ATOM 655 C C . ARG A 1 83 ? -1.234 16.616 -1.359 1.00 78.94 83 ARG A C 1
ATOM 657 O O . ARG A 1 83 ? -2.166 17.429 -1.518 1.00 78.94 83 ARG A O 1
#

Sequence (83 aa):
MARHAVSRAGRGENAEPGPRPEVAEFLLHLEKERQVSANTVKAYRRDLEGFSEFMNRHTGGEWTPASVDRLAVRGFLAEMQRR

Foldseek 3Di:
DDDDDDPPPDDDDPDPDAADPVLVVVLVCCVPVVVDDPVVSVVSRVVRRLLQVLCCVVVVHDDDPVRDDPVSVVVSVVVVVVD